Protein AF-A0A0F9SUQ2-F1 (afdb_monomer)

Solvent-accessible surface area (backbone atoms only — not comparable to full-atom values): 8149 Å² total; per-residue (Å²): 81,83,56,65,72,55,75,54,87,49,62,64,63,51,50,55,37,45,75,71,68,36,46,32,37,25,43,25,72,58,35,54,47,60,44,43,43,95,75,18,37,44,34,81,48,62,76,32,91,46,72,38,34,44,79,47,71,48,74,84,50,84,86,40,96,54,41,31,34,34,34,42,48,93,68,48,78,62,30,45,84,41,87,51,70,62,46,95,77,72,42,78,80,65,73,21,32,46,35,36,49,44,73,57,38,42,57,37,37,45,59,48,65,39,35,42,43,40,45,68,77,68,78,77,77,82,72,85,69,76,87,86,64,84,50,72,87,76,70,116

Sequence (140 aa):
MILASGLHRSVDEVKDLLYSGYALHSGQRFGVKNKSDRDGIAVQGSNWNHDMATVGYDDTREVYPDCVFLVANSWGPWNVQPSVWPVDRYGEWPVGSFWVREELYAKYFVGSHSIFAYCDVKGVPQKKLPDYGDLTNVLG

Mean predicted aligned error: 8.21 Å

Radius of gyration: 17.79 Å; Cα contacts (8 Å, |Δi|>4): 260; chains: 1; bounding box: 54×31×46 Å

Organism: NCBI:txid412755

pLDDT: mean 86.16, std 15.14, range [31.95, 97.44]

Secondary structure (DSSP, 8-state):
---------SHHHHHHHHHTT-EEEEEEE--EEEEE-TTSPEEE-S--EEEEEEEEEE-S-SSSSS-EEEEE-SSSTTSPPPS---HHHH-S--TT-EEEEHHHHIIIIITTT-EEEE----PPP---------THHHH-

Structure (mmCIF, N/CA/C/O backbone):
data_AF-A0A0F9SUQ2-F1
#
_entry.id   AF-A0A0F9SUQ2-F1
#
loop_
_atom_site.group_PDB
_atom_site.id
_atom_site.type_symbol
_atom_site.label_atom_id
_atom_site.label_alt_id
_atom_site.label_comp_id
_atom_site.label_asym_id
_atom_site.label_entity_id
_atom_site.label_seq_id
_atom_site.pdbx_PDB_ins_code
_atom_site.Cartn_x
_atom_site.Cartn_y
_atom_site.Cartn_z
_atom_site.occupancy
_atom_site.B_iso_or_equiv
_atom_site.auth_seq_id
_atom_site.auth_comp_id
_atom_site.auth_asym_id
_atom_site.auth_atom_id
_atom_site.pdbx_PDB_model_num
ATOM 1 N N . MET A 1 1 ? 1.395 -9.073 -21.444 1.00 31.95 1 MET A N 1
ATOM 2 C CA . MET A 1 1 ? 0.738 -7.907 -22.072 1.00 31.95 1 MET A CA 1
ATOM 3 C C . MET A 1 1 ? 0.500 -6.905 -20.960 1.00 31.95 1 MET A C 1
ATOM 5 O O . MET A 1 1 ? -0.126 -7.303 -19.997 1.00 31.95 1 MET A O 1
ATOM 9 N N . ILE A 1 2 ? 1.010 -5.666 -21.022 1.00 35.25 2 ILE A N 1
ATOM 10 C CA . ILE A 1 2 ? 0.603 -4.647 -20.037 1.00 35.25 2 ILE A CA 1
ATOM 11 C C . ILE A 1 2 ? -0.848 -4.293 -20.369 1.00 35.25 2 ILE A C 1
ATOM 13 O O . ILE A 1 2 ? -1.109 -3.445 -21.220 1.00 35.25 2 ILE A O 1
ATOM 17 N N . LEU A 1 3 ? -1.795 -4.994 -19.753 1.00 39.22 3 LEU A N 1
ATOM 18 C CA . LEU A 1 3 ? -3.161 -4.510 -19.642 1.00 39.22 3 LEU A CA 1
ATOM 19 C C . LEU A 1 3 ? -3.138 -3.403 -18.590 1.00 39.22 3 LEU A C 1
ATOM 21 O O . LEU A 1 3 ? -3.464 -3.634 -17.434 1.00 39.22 3 LEU A O 1
ATOM 25 N N . ALA A 1 4 ? -2.684 -2.213 -18.982 1.00 43.03 4 ALA A N 1
ATOM 26 C CA . ALA A 1 4 ? -2.901 -1.014 -18.189 1.00 43.03 4 ALA A CA 1
ATOM 27 C C . ALA A 1 4 ? -4.402 -0.723 -18.262 1.00 43.03 4 ALA A C 1
ATOM 29 O O . ALA A 1 4 ? -4.876 -0.074 -19.197 1.00 43.03 4 ALA A O 1
ATOM 30 N N . SER A 1 5 ? -5.176 -1.270 -17.330 1.00 43.56 5 SER A N 1
ATOM 31 C CA . SER A 1 5 ? -6.609 -1.010 -17.242 1.00 43.56 5 SER A CA 1
ATOM 32 C C . SER A 1 5 ? -6.848 0.356 -16.597 1.00 43.56 5 SER A C 1
ATOM 34 O O . SER A 1 5 ? -7.373 0.435 -15.499 1.00 43.56 5 SER A O 1
ATOM 36 N N . GLY A 1 6 ? -6.467 1.424 -17.298 1.00 49.72 6 GLY A N 1
ATOM 37 C CA . GLY A 1 6 ? -6.939 2.784 -17.052 1.00 49.72 6 GLY A CA 1
ATOM 38 C C . GLY A 1 6 ? -6.607 3.418 -15.697 1.00 49.72 6 GLY A C 1
ATOM 39 O O . GLY A 1 6 ? -6.021 2.838 -14.795 1.00 49.72 6 GLY A O 1
ATOM 40 N N . LEU A 1 7 ? -6.993 4.686 -15.603 1.00 52.38 7 LEU A N 1
ATOM 41 C CA . LEU A 1 7 ? -7.023 5.472 -14.379 1.00 52.38 7 LEU A CA 1
ATOM 42 C C . LEU A 1 7 ? -8.096 4.902 -13.435 1.00 52.38 7 LEU A C 1
ATOM 44 O O . LEU A 1 7 ? -9.284 5.061 -13.725 1.00 52.38 7 LEU A O 1
ATOM 48 N N . HIS A 1 8 ? -7.696 4.285 -12.324 1.00 60.47 8 HIS A N 1
ATOM 49 C CA . HIS A 1 8 ? -8.629 3.830 -11.285 1.00 60.47 8 HIS A CA 1
ATOM 50 C C . HIS A 1 8 ? -9.191 5.027 -10.514 1.00 60.47 8 HIS A C 1
ATOM 52 O O . HIS A 1 8 ? -8.460 5.972 -10.201 1.00 60.47 8 HIS A O 1
ATOM 58 N N . ARG A 1 9 ? -10.501 5.025 -10.256 1.00 69.88 9 ARG A N 1
ATOM 59 C CA . ARG A 1 9 ? -11.222 6.191 -9.719 1.00 69.88 9 ARG A CA 1
ATOM 60 C C . ARG A 1 9 ? -11.710 5.997 -8.293 1.00 69.88 9 ARG A C 1
ATOM 62 O O . ARG A 1 9 ? -12.042 6.993 -7.650 1.00 69.88 9 ARG A O 1
ATOM 69 N N . SER A 1 10 ? -11.753 4.763 -7.797 1.00 87.06 10 SER A N 1
ATOM 70 C CA . SER A 1 10 ? -12.182 4.468 -6.432 1.00 87.06 10 SER A CA 1
ATOM 71 C C . SER A 1 10 ? -11.276 3.455 -5.740 1.00 87.06 10 SER A C 1
ATOM 73 O O . SER A 1 10 ? -10.509 2.723 -6.363 1.00 87.06 10 SER A O 1
ATOM 75 N N . VAL A 1 11 ? -11.375 3.431 -4.414 1.00 92.88 11 VAL A N 1
ATOM 76 C CA . VAL A 1 11 ? -10.717 2.424 -3.580 1.00 92.88 11 VAL A CA 1
ATOM 77 C C . VAL A 1 11 ? -11.283 1.028 -3.851 1.00 92.88 11 VAL A C 1
ATOM 79 O O . VAL A 1 11 ? -10.521 0.067 -3.871 1.00 92.88 11 VAL A O 1
ATOM 82 N N . ASP A 1 12 ? -12.589 0.912 -4.094 1.00 93.12 12 ASP A N 1
ATOM 83 C CA . ASP A 1 12 ? -13.240 -0.382 -4.331 1.00 93.12 12 ASP A CA 1
ATOM 84 C C . ASP A 1 12 ? -12.704 -1.058 -5.601 1.00 93.12 12 ASP A C 1
ATOM 86 O O . ASP A 1 12 ? -12.367 -2.236 -5.568 1.00 93.12 12 ASP A O 1
ATOM 90 N N . GLU A 1 13 ? -12.487 -0.295 -6.680 1.00 91.31 13 GLU A N 1
ATOM 91 C CA . GLU A 1 13 ? -11.844 -0.815 -7.897 1.00 91.31 13 GLU A CA 1
ATOM 92 C C . GLU A 1 13 ? -10.430 -1.345 -7.611 1.00 91.31 13 GLU A C 1
ATOM 94 O O . GLU A 1 13 ? -10.024 -2.375 -8.148 1.00 91.31 13 GLU A O 1
ATOM 99 N N . VAL A 1 14 ? -9.669 -0.661 -6.749 1.00 93.00 14 VAL A N 1
ATOM 100 C CA . VAL A 1 14 ? -8.328 -1.111 -6.345 1.00 93.00 14 VAL A CA 1
ATOM 101 C C . VAL A 1 14 ? -8.396 -2.414 -5.546 1.00 93.00 14 VAL A C 1
ATOM 103 O O . VAL A 1 14 ? -7.576 -3.303 -5.781 1.00 93.00 14 VAL A O 1
ATOM 106 N N . LYS A 1 15 ? -9.365 -2.559 -4.634 1.00 93.81 15 LYS A N 1
ATOM 107 C CA . LYS A 1 15 ? -9.574 -3.805 -3.878 1.00 93.81 15 LYS A CA 1
ATOM 108 C C . LYS A 1 15 ? -9.932 -4.962 -4.802 1.00 93.81 15 LYS A C 1
ATOM 110 O O . LYS A 1 15 ? -9.303 -6.012 -4.704 1.00 93.81 15 LYS A O 1
ATOM 115 N N . ASP A 1 16 ? -10.854 -4.754 -5.742 1.00 91.88 16 ASP A N 1
ATOM 116 C CA . ASP A 1 16 ? -11.252 -5.770 -6.723 1.00 91.88 16 ASP A CA 1
ATOM 117 C C . ASP A 1 16 ? -10.056 -6.252 -7.559 1.00 91.88 16 ASP A C 1
ATOM 119 O O . ASP A 1 16 ? -9.901 -7.450 -7.819 1.00 91.88 16 ASP A O 1
ATOM 123 N N . LEU A 1 17 ? -9.169 -5.332 -7.949 1.00 89.81 17 LEU A N 1
ATOM 124 C CA . LEU A 1 17 ? -7.947 -5.646 -8.691 1.00 89.81 17 LEU A CA 1
ATOM 125 C C . LEU A 1 17 ? -6.942 -6.432 -7.847 1.00 89.81 17 LEU A C 1
ATOM 127 O O . LEU A 1 17 ? -6.440 -7.458 -8.311 1.00 89.81 17 LEU A O 1
ATOM 131 N N . LEU A 1 18 ? -6.676 -5.994 -6.612 1.00 90.69 18 LEU A N 1
ATOM 132 C CA . LEU A 1 18 ? -5.802 -6.714 -5.677 1.00 90.69 18 LEU A CA 1
ATOM 133 C C . LEU A 1 18 ? -6.335 -8.123 -5.398 1.00 90.69 18 LEU A C 1
ATOM 135 O O . LEU A 1 18 ? -5.580 -9.090 -5.476 1.00 90.69 18 LEU A O 1
ATOM 139 N N . TYR A 1 19 ? -7.639 -8.251 -5.145 1.00 90.19 19 TYR A N 1
ATOM 140 C CA . TYR A 1 19 ? -8.306 -9.535 -4.927 1.00 90.19 19 TYR A CA 1
ATOM 141 C C . TYR A 1 19 ? -8.204 -10.452 -6.154 1.00 90.19 19 TYR A C 1
ATOM 143 O O . TYR A 1 19 ? -7.995 -11.657 -6.030 1.00 90.19 19 TYR A O 1
ATOM 151 N N . SER A 1 20 ? -8.272 -9.871 -7.353 1.00 89.44 20 SER A N 1
ATOM 152 C CA . SER A 1 20 ? -8.103 -10.583 -8.624 1.00 89.44 20 SER A CA 1
ATOM 153 C C . SER A 1 20 ? -6.638 -10.915 -8.961 1.00 89.44 20 SER A C 1
ATOM 155 O O . SER A 1 20 ? -6.369 -11.470 -10.027 1.00 89.44 20 SER A O 1
ATOM 157 N N . GLY A 1 21 ? -5.682 -10.579 -8.086 1.00 85.75 21 GLY A N 1
ATOM 158 C CA . GLY A 1 21 ? -4.259 -10.890 -8.248 1.00 85.75 21 GLY A CA 1
ATOM 159 C C . GLY A 1 21 ? -3.482 -9.919 -9.139 1.00 85.75 21 GLY A C 1
ATOM 160 O O . GLY A 1 21 ? -2.386 -10.252 -9.594 1.00 85.75 21 GLY A O 1
ATOM 161 N N . TYR A 1 22 ? -4.022 -8.729 -9.412 1.00 87.31 22 TYR A N 1
ATOM 162 C CA . TYR A 1 22 ? -3.276 -7.677 -10.098 1.00 87.31 22 TYR A CA 1
ATOM 163 C C . TYR A 1 22 ? -2.282 -7.036 -9.134 1.00 87.31 22 TYR A C 1
ATOM 165 O O . TYR A 1 22 ? -2.584 -6.795 -7.966 1.00 87.31 22 TYR A O 1
ATOM 173 N N . ALA A 1 23 ? -1.105 -6.699 -9.650 1.00 83.56 23 ALA A N 1
ATOM 174 C CA . ALA A 1 23 ? -0.176 -5.841 -8.937 1.00 83.56 23 ALA A CA 1
ATOM 175 C C . ALA A 1 23 ? -0.454 -4.386 -9.318 1.00 83.56 23 ALA A C 1
ATOM 177 O O . ALA A 1 23 ? -0.728 -4.089 -10.484 1.00 83.56 23 ALA A O 1
ATOM 178 N N . LEU A 1 24 ? -0.382 -3.481 -8.341 1.00 91.88 24 LEU A N 1
ATOM 179 C CA . LEU A 1 24 ? -0.574 -2.056 -8.573 1.00 91.88 24 LEU A CA 1
ATOM 180 C C . LEU A 1 24 ? 0.664 -1.278 -8.160 1.00 91.88 24 LEU A C 1
ATOM 182 O O . LEU A 1 24 ? 1.341 -1.612 -7.187 1.00 91.88 24 LEU A O 1
ATOM 186 N N . HIS A 1 25 ? 0.932 -0.199 -8.879 1.00 92.81 25 HIS A N 1
ATOM 187 C CA . HIS A 1 25 ? 1.869 0.821 -8.439 1.00 92.81 25 HIS A CA 1
ATOM 188 C C . HIS A 1 25 ? 1.254 2.198 -8.632 1.00 92.81 25 HIS A C 1
ATOM 190 O O . HIS A 1 25 ? 0.368 2.381 -9.472 1.00 92.81 25 HIS A O 1
ATOM 196 N N . SER A 1 26 ? 1.710 3.161 -7.844 1.00 93.44 26 SER A N 1
ATOM 197 C CA . SER A 1 26 ? 1.291 4.539 -8.015 1.00 93.44 26 SER A CA 1
ATOM 198 C C . SER A 1 26 ? 2.411 5.522 -7.751 1.00 93.44 26 SER A C 1
ATOM 200 O O . SER A 1 26 ? 3.210 5.336 -6.835 1.00 93.44 26 SER A O 1
ATOM 202 N N . GLY A 1 27 ? 2.411 6.598 -8.536 1.00 93.81 27 GLY A N 1
ATOM 203 C CA . GLY A 1 27 ? 3.174 7.810 -8.275 1.00 93.81 27 GLY A CA 1
ATOM 204 C C . GLY A 1 27 ? 2.357 8.752 -7.396 1.00 93.81 27 GLY A C 1
ATOM 205 O O . GLY A 1 27 ? 1.260 9.162 -7.776 1.00 93.81 27 GLY A O 1
ATOM 206 N N . GLN A 1 28 ? 2.876 9.121 -6.225 1.00 93.12 28 GLN A N 1
ATOM 207 C CA . GLN A 1 28 ? 2.163 9.984 -5.276 1.00 93.12 28 GLN A CA 1
ATOM 208 C C . GLN A 1 28 ? 3.071 10.997 -4.591 1.00 93.12 28 GLN A C 1
ATOM 210 O O . GLN A 1 28 ? 4.295 10.883 -4.607 1.00 93.12 28 GLN A O 1
ATOM 215 N N . ARG A 1 29 ? 2.422 11.975 -3.945 1.00 94.06 29 ARG A N 1
ATOM 216 C CA . ARG A 1 29 ? 3.009 12.937 -3.004 1.00 94.06 29 ARG A CA 1
ATOM 217 C C . ARG A 1 29 ? 2.718 12.548 -1.560 1.00 94.06 29 ARG A C 1
ATOM 219 O O . ARG A 1 29 ? 2.072 13.299 -0.834 1.00 94.06 29 ARG A O 1
ATOM 226 N N . PHE A 1 30 ? 3.156 11.362 -1.161 1.00 95.75 30 PHE A N 1
ATOM 227 C CA . PHE A 1 30 ? 2.887 10.814 0.165 1.00 95.75 30 PHE A CA 1
ATOM 228 C C . PHE A 1 30 ? 4.141 10.182 0.739 1.00 95.75 30 PHE A C 1
ATOM 230 O O . PHE A 1 30 ? 4.845 9.452 0.046 1.00 95.75 30 PHE A O 1
ATOM 237 N N . GLY A 1 31 ? 4.399 10.462 2.009 1.00 95.31 31 GLY A N 1
ATOM 238 C CA . GLY A 1 31 ? 5.459 9.807 2.745 1.00 95.31 31 GLY A CA 1
ATOM 239 C C . GLY A 1 31 ? 5.089 9.586 4.196 1.00 95.31 31 GLY A C 1
ATOM 240 O O . GLY A 1 31 ? 4.174 10.203 4.751 1.00 95.31 31 GLY A O 1
ATOM 241 N N . VAL A 1 32 ? 5.808 8.650 4.797 1.00 95.88 32 VAL A N 1
ATOM 242 C CA . VAL A 1 32 ? 5.592 8.165 6.159 1.00 95.88 32 VAL A CA 1
ATOM 243 C C . VAL A 1 32 ? 6.887 8.267 6.954 1.00 95.88 32 VAL A C 1
ATOM 245 O O . VAL A 1 32 ? 7.967 8.491 6.412 1.00 95.88 32 VAL A O 1
ATOM 248 N N . LYS A 1 33 ? 6.805 8.137 8.272 1.00 95.06 33 LYS A N 1
ATOM 249 C CA . LYS A 1 33 ? 7.991 7.899 9.097 1.00 95.06 33 LYS A CA 1
ATOM 250 C C . LYS A 1 33 ? 8.429 6.446 8.914 1.00 95.06 33 LYS A C 1
ATOM 252 O O . LYS A 1 33 ? 7.612 5.594 8.588 1.00 95.06 33 LYS A O 1
ATOM 257 N N . ASN A 1 34 ? 9.691 6.146 9.201 1.00 93.19 34 ASN A N 1
ATOM 258 C CA . ASN A 1 34 ? 10.230 4.780 9.194 1.00 93.19 34 ASN A CA 1
ATOM 259 C C . ASN A 1 34 ? 9.769 3.928 10.401 1.00 93.19 34 ASN A C 1
ATOM 261 O O . ASN A 1 34 ? 10.508 3.078 10.893 1.00 93.19 34 ASN A O 1
ATOM 265 N N . LYS A 1 35 ? 8.585 4.227 10.941 1.00 93.31 35 LYS A N 1
ATOM 266 C CA . LYS A 1 35 ? 7.981 3.570 12.098 1.00 93.31 35 LYS A CA 1
ATOM 267 C C . LYS A 1 35 ? 6.461 3.675 12.032 1.00 93.31 35 LYS A C 1
ATOM 269 O O . LYS A 1 35 ? 5.924 4.686 11.566 1.00 93.31 35 LYS A O 1
ATOM 274 N N . SER A 1 36 ? 5.793 2.669 12.580 1.00 94.62 36 SER A N 1
ATOM 275 C CA . SER A 1 36 ? 4.340 2.650 12.730 1.00 94.62 36 SER A CA 1
ATOM 276 C C . SER A 1 36 ? 3.860 3.269 14.047 1.00 94.62 36 SER A C 1
ATOM 278 O O . SER A 1 36 ? 4.644 3.527 14.965 1.00 94.62 36 SER A O 1
ATOM 280 N N . ASP A 1 37 ? 2.561 3.542 14.114 1.00 94.56 37 ASP A N 1
ATOM 281 C CA . ASP A 1 37 ? 1.830 3.876 15.328 1.00 94.56 37 ASP A CA 1
ATOM 282 C C . ASP A 1 37 ? 1.618 2.630 16.208 1.00 94.56 37 ASP A C 1
ATOM 284 O O . ASP A 1 37 ? 2.097 1.532 15.914 1.00 94.56 37 ASP A O 1
ATOM 288 N N . ARG A 1 38 ? 0.905 2.812 17.324 1.00 94.19 38 ARG A N 1
ATOM 289 C CA . ARG A 1 38 ? 0.609 1.738 18.283 1.00 94.19 38 ARG A CA 1
ATOM 290 C C . ARG A 1 38 ? -0.224 0.595 17.688 1.00 94.19 38 ARG A C 1
ATOM 292 O O . ARG A 1 38 ? -0.144 -0.517 18.197 1.00 94.19 38 ARG A O 1
ATOM 299 N N . ASP A 1 39 ? -0.995 0.875 16.638 1.00 94.00 39 ASP A N 1
ATOM 300 C CA . ASP A 1 39 ? -1.844 -0.097 15.954 1.00 94.00 39 ASP A CA 1
ATOM 301 C C . ASP A 1 39 ? -1.067 -0.784 14.815 1.00 94.00 39 ASP A C 1
ATOM 303 O O . ASP A 1 39 ? -1.635 -1.571 14.071 1.00 94.00 39 ASP A O 1
ATOM 307 N N . GLY A 1 40 ? 0.232 -0.495 14.653 1.00 95.12 40 GLY A N 1
ATOM 308 C CA . GLY A 1 40 ? 1.068 -1.040 13.583 1.00 95.12 40 GLY A CA 1
ATOM 309 C C . GLY A 1 40 ? 0.892 -0.347 12.229 1.00 95.12 40 GLY A C 1
ATOM 310 O O . GLY A 1 40 ? 1.479 -0.795 11.242 1.00 95.12 40 GLY A O 1
ATOM 311 N N . ILE A 1 41 ? 0.178 0.779 12.167 1.00 96.69 41 ILE A N 1
ATOM 312 C CA . ILE A 1 41 ? -0.114 1.506 10.926 1.00 96.69 41 ILE A CA 1
ATOM 313 C C . ILE A 1 41 ? 0.871 2.664 10.723 1.00 96.69 41 ILE A C 1
ATOM 315 O O . ILE A 1 41 ? 1.319 3.288 11.681 1.00 96.69 41 ILE A O 1
ATOM 319 N N . ALA A 1 42 ? 1.268 2.953 9.482 1.00 95.81 42 ALA A N 1
ATOM 320 C CA . ALA A 1 42 ? 2.305 3.945 9.216 1.00 95.81 42 ALA A CA 1
ATOM 321 C C . ALA A 1 42 ? 1.907 5.350 9.691 1.00 95.81 42 ALA A C 1
ATOM 323 O O . ALA A 1 42 ? 0.807 5.838 9.426 1.00 95.81 42 ALA A O 1
ATOM 324 N N . VAL A 1 43 ? 2.846 6.046 10.335 1.00 95.19 43 VAL A N 1
ATOM 325 C CA . VAL A 1 43 ? 2.647 7.443 10.736 1.00 95.19 43 VAL A CA 1
ATOM 326 C C . VAL A 1 43 ? 2.987 8.349 9.561 1.00 95.19 43 VAL A C 1
ATOM 328 O O . VAL A 1 43 ? 4.128 8.341 9.097 1.00 95.19 43 VAL A O 1
ATOM 331 N N . GLN A 1 44 ? 2.037 9.175 9.114 1.00 94.38 44 GLN A N 1
ATOM 332 C CA . GLN A 1 44 ? 2.284 10.149 8.047 1.00 94.38 44 GLN A CA 1
ATOM 333 C C . GLN A 1 44 ? 3.483 11.058 8.387 1.00 94.38 44 GLN A C 1
ATOM 335 O O . GLN A 1 44 ? 3.668 11.502 9.528 1.00 94.38 44 GLN A O 1
ATOM 340 N N . GLY A 1 45 ? 4.332 11.288 7.388 1.00 92.06 45 GLY A N 1
ATOM 341 C CA . GLY A 1 45 ? 5.596 12.006 7.498 1.00 92.06 45 GLY A CA 1
ATOM 342 C C . GLY A 1 45 ? 5.717 13.129 6.470 1.00 92.06 45 GLY A C 1
ATOM 343 O O . GLY A 1 45 ? 4.740 13.795 6.133 1.00 92.06 45 GLY A O 1
ATOM 344 N N . SER A 1 46 ? 6.944 13.365 6.004 1.00 87.19 46 SER A N 1
ATOM 345 C CA . SER A 1 46 ? 7.217 14.319 4.928 1.00 87.19 46 SER A CA 1
ATOM 346 C C . SER A 1 46 ? 6.667 13.823 3.589 1.00 87.19 46 SER A C 1
ATOM 348 O O . SER A 1 46 ? 6.459 12.631 3.395 1.00 87.19 46 SER A O 1
ATOM 350 N N . ASN A 1 47 ? 6.444 14.737 2.645 1.00 91.69 47 ASN A N 1
ATOM 351 C CA . ASN A 1 47 ? 5.991 14.367 1.306 1.00 91.69 47 ASN A CA 1
ATOM 352 C C . ASN A 1 47 ? 7.155 13.816 0.475 1.00 91.69 47 ASN A C 1
ATOM 354 O O . ASN A 1 47 ? 8.209 14.448 0.389 1.00 91.69 47 ASN A O 1
ATOM 358 N N . TRP A 1 48 ? 6.933 12.690 -0.198 1.00 94.44 48 TRP A N 1
ATOM 359 C CA . TRP A 1 48 ? 7.844 12.140 -1.202 1.00 94.44 48 TRP A CA 1
ATOM 360 C C . TRP A 1 48 ? 7.181 12.221 -2.567 1.00 94.44 48 TRP A C 1
ATOM 362 O O . TRP A 1 48 ? 6.012 11.879 -2.663 1.00 94.44 48 TRP A O 1
ATOM 372 N N . ASN A 1 49 ? 7.900 12.642 -3.610 1.00 94.50 49 ASN A N 1
ATOM 373 C CA . ASN A 1 49 ? 7.477 12.386 -4.990 1.00 94.50 49 ASN A CA 1
ATOM 374 C C . ASN A 1 49 ? 8.044 11.019 -5.373 1.00 94.50 49 ASN A C 1
ATOM 376 O O . ASN A 1 49 ? 9.186 10.934 -5.823 1.00 94.50 49 ASN A O 1
ATOM 380 N N . HIS A 1 50 ? 7.296 9.959 -5.090 1.00 95.38 50 HIS A N 1
ATOM 381 C CA . HIS A 1 50 ? 7.801 8.596 -5.199 1.00 95.38 50 HIS A CA 1
ATOM 382 C C . HIS A 1 50 ? 6.750 7.678 -5.814 1.00 95.38 50 HIS A C 1
ATOM 384 O O . HIS A 1 50 ? 5.556 7.916 -5.630 1.00 95.38 50 HIS A O 1
ATOM 390 N N . ASP A 1 51 ? 7.209 6.660 -6.541 1.00 95.69 51 ASP A N 1
ATOM 391 C CA . ASP A 1 51 ? 6.369 5.590 -7.068 1.00 95.69 51 ASP A CA 1
ATOM 392 C C . ASP A 1 51 ? 6.522 4.358 -6.172 1.00 95.69 51 ASP A C 1
ATOM 394 O O . ASP A 1 51 ? 7.648 3.962 -5.870 1.00 95.69 51 ASP A O 1
ATOM 398 N N . MET A 1 52 ? 5.411 3.819 -5.674 1.00 95.81 52 MET A N 1
ATOM 399 C CA . MET A 1 52 ? 5.406 2.714 -4.712 1.00 95.81 52 MET A CA 1
ATOM 400 C C . MET A 1 52 ? 4.396 1.650 -5.125 1.00 95.81 52 MET A C 1
ATOM 402 O O . MET A 1 52 ? 3.352 1.959 -5.702 1.00 95.81 52 MET A O 1
ATOM 406 N N . ALA A 1 53 ? 4.685 0.395 -4.784 1.00 94.75 53 ALA A N 1
ATOM 407 C CA . ALA A 1 53 ? 3.807 -0.724 -5.093 1.00 94.75 53 ALA A CA 1
ATOM 408 C C . ALA A 1 53 ? 2.750 -0.908 -3.998 1.00 94.75 53 ALA A C 1
ATOM 410 O O . ALA A 1 53 ? 3.079 -0.931 -2.813 1.00 94.75 53 ALA A O 1
ATOM 411 N N . THR A 1 54 ? 1.490 -1.094 -4.389 1.00 95.44 54 THR A N 1
ATOM 412 C CA . THR A 1 54 ? 0.446 -1.608 -3.492 1.00 95.44 54 THR A CA 1
ATOM 413 C C . THR A 1 54 ? 0.347 -3.109 -3.701 1.00 95.44 54 THR A C 1
ATOM 415 O O . THR A 1 54 ? 0.110 -3.565 -4.819 1.00 95.44 54 THR A O 1
ATOM 418 N N . VAL A 1 55 ? 0.565 -3.872 -2.633 1.00 92.75 55 VAL A N 1
ATOM 419 C CA . VAL A 1 55 ? 0.752 -5.332 -2.703 1.00 92.75 55 VAL A CA 1
ATOM 420 C C . VAL A 1 55 ? -0.284 -6.119 -1.903 1.00 92.75 55 VAL A C 1
ATOM 422 O O . VAL A 1 55 ? -0.258 -7.344 -1.908 1.00 92.75 55 VAL A O 1
ATOM 425 N N . GLY A 1 56 ? -1.200 -5.438 -1.218 1.00 93.69 56 GLY A N 1
ATOM 426 C CA . GLY A 1 56 ? -2.282 -6.079 -0.482 1.00 93.69 56 GLY A CA 1
ATOM 427 C C . GLY A 1 56 ? -3.157 -5.073 0.248 1.00 93.69 56 GLY A C 1
ATOM 428 O O . GLY A 1 56 ? -2.869 -3.874 0.264 1.00 93.69 56 GLY A O 1
ATOM 429 N N . TYR A 1 57 ? -4.221 -5.571 0.862 1.00 96.19 57 TYR A N 1
ATOM 430 C CA . TYR A 1 57 ? -5.090 -4.812 1.751 1.00 96.19 57 TYR A CA 1
ATOM 431 C C . TYR A 1 57 ? -5.687 -5.740 2.816 1.00 96.19 57 TYR A C 1
ATOM 433 O O . TYR A 1 57 ? -5.708 -6.957 2.634 1.00 96.19 57 TYR A O 1
ATOM 441 N N . ASP A 1 58 ? -6.159 -5.163 3.917 1.00 96.69 58 ASP A N 1
ATOM 442 C CA . ASP A 1 58 ? -7.029 -5.825 4.887 1.00 96.69 58 ASP A CA 1
ATOM 443 C C . ASP A 1 58 ? -8.212 -4.906 5.197 1.00 96.69 58 ASP A C 1
ATOM 445 O O . ASP A 1 58 ? -8.029 -3.799 5.708 1.00 96.69 58 ASP A O 1
ATOM 449 N N . ASP A 1 59 ? -9.418 -5.363 4.871 1.00 96.69 59 ASP A N 1
ATOM 450 C CA . ASP A 1 59 ? -10.684 -4.702 5.168 1.00 96.69 59 ASP A CA 1
ATOM 451 C C . ASP A 1 59 ? -11.591 -5.504 6.119 1.00 96.69 59 ASP A C 1
ATOM 453 O O . ASP A 1 59 ? -12.719 -5.075 6.377 1.00 96.69 59 ASP A O 1
ATOM 457 N N . THR A 1 60 ? -11.116 -6.619 6.693 1.00 95.75 60 THR A N 1
ATOM 458 C CA . THR A 1 60 ? -11.931 -7.488 7.565 1.00 95.75 60 THR A CA 1
ATOM 459 C C . THR A 1 60 ? -12.224 -6.854 8.919 1.00 95.75 60 THR A C 1
ATOM 461 O O . THR A 1 60 ? -13.199 -7.205 9.583 1.00 95.75 60 THR A O 1
ATOM 464 N N . ARG A 1 61 ? -11.377 -5.901 9.325 1.00 94.31 61 ARG A N 1
ATOM 465 C CA . ARG A 1 61 ? -11.414 -5.202 10.617 1.00 94.31 61 ARG A CA 1
ATOM 466 C C . ARG A 1 61 ? -11.210 -6.099 11.840 1.00 94.31 61 ARG A C 1
ATOM 468 O O . ARG A 1 61 ? -11.605 -5.745 12.949 1.00 94.31 61 ARG A O 1
ATOM 475 N N . GLU A 1 62 ? -10.594 -7.263 11.654 1.00 95.00 62 GLU A N 1
ATOM 476 C CA . GLU A 1 62 ? -10.297 -8.185 12.758 1.00 95.00 62 GLU A CA 1
ATOM 477 C C . GLU A 1 62 ? -8.988 -7.834 13.480 1.00 95.00 62 GLU A C 1
ATOM 479 O O . GLU A 1 62 ? -8.839 -8.113 14.668 1.00 95.00 62 GLU A O 1
ATOM 484 N N . VAL A 1 63 ? -8.045 -7.212 12.767 1.00 95.00 63 VAL A N 1
ATOM 485 C CA . VAL A 1 63 ? -6.707 -6.859 13.274 1.00 95.00 63 VAL A CA 1
ATOM 486 C C . VAL A 1 63 ? -6.569 -5.350 13.417 1.00 95.00 63 VAL A C 1
ATOM 488 O O . VAL A 1 63 ? -6.110 -4.855 14.446 1.00 95.00 63 VAL A O 1
ATOM 491 N N . TYR A 1 64 ? -6.992 -4.618 12.389 1.00 95.06 64 TYR A N 1
ATOM 492 C CA . TYR A 1 64 ? -6.948 -3.164 12.342 1.00 95.06 64 TYR A CA 1
ATOM 493 C C . TYR A 1 64 ? -8.369 -2.597 12.435 1.00 95.06 64 TYR A C 1
ATOM 495 O O . TYR A 1 64 ? -9.292 -3.179 11.876 1.00 95.06 64 TYR A O 1
ATOM 503 N N . PRO A 1 65 ? -8.586 -1.460 13.116 1.00 91.69 65 PRO A N 1
ATOM 504 C CA . PRO A 1 65 ? -9.923 -0.873 13.245 1.00 91.69 65 PRO A CA 1
ATOM 505 C C . PRO A 1 65 ? -10.476 -0.323 11.918 1.00 91.69 65 PRO A C 1
ATOM 507 O O . PRO A 1 65 ? -11.691 -0.216 11.753 1.00 91.69 65 PRO A O 1
ATOM 510 N N . ASP A 1 66 ? -9.586 0.006 10.980 1.00 91.12 66 ASP A N 1
ATOM 511 C CA . ASP A 1 66 ? -9.897 0.554 9.662 1.00 91.12 66 ASP A CA 1
ATOM 512 C C . ASP A 1 66 ? -9.432 -0.403 8.562 1.00 91.12 66 ASP A C 1
ATOM 514 O O . ASP A 1 66 ? -8.541 -1.224 8.783 1.00 91.12 66 ASP A O 1
ATOM 518 N N . CYS A 1 67 ? -9.967 -0.227 7.351 1.00 96.56 67 CYS A N 1
ATOM 519 C CA . CYS A 1 67 ? -9.354 -0.823 6.169 1.00 96.56 67 CYS A CA 1
ATOM 520 C C . CYS A 1 67 ? -7.947 -0.237 5.963 1.00 96.56 67 CYS A C 1
ATOM 522 O O . CYS A 1 67 ? -7.748 0.985 6.023 1.00 96.56 67 CYS A O 1
ATOM 524 N N . VAL A 1 68 ? -6.977 -1.104 5.684 1.00 97.44 68 VAL A N 1
ATOM 525 C CA . VAL A 1 68 ? -5.576 -0.733 5.463 1.00 97.44 68 VAL A CA 1
ATOM 526 C C . VAL A 1 68 ? -5.035 -1.324 4.166 1.00 97.44 68 VAL A C 1
ATOM 528 O O . VAL A 1 68 ? -5.406 -2.420 3.767 1.00 97.44 68 VAL A O 1
ATOM 531 N N . PHE A 1 69 ? -4.129 -0.597 3.516 1.00 97.44 69 PHE A N 1
ATOM 532 C CA . PHE A 1 69 ? -3.440 -0.999 2.289 1.00 97.44 69 PHE A CA 1
ATOM 533 C C . PHE A 1 69 ? -1.955 -1.207 2.559 1.00 97.44 69 PHE A C 1
ATOM 535 O O . PHE A 1 69 ? -1.317 -0.364 3.194 1.00 97.44 69 PHE A O 1
ATOM 542 N N . LEU A 1 70 ? -1.405 -2.320 2.079 1.00 96.81 70 LEU A N 1
ATOM 543 C CA . LEU A 1 70 ? 0.005 -2.651 2.223 1.00 96.81 70 LEU A CA 1
ATOM 544 C C . LEU A 1 70 ? 0.788 -2.052 1.063 1.00 96.81 70 LEU A C 1
ATOM 546 O O . LEU A 1 70 ? 0.602 -2.432 -0.096 1.00 96.81 70 LEU A O 1
ATOM 550 N N . VAL A 1 71 ? 1.693 -1.138 1.390 1.00 96.62 71 VAL A N 1
ATOM 551 C CA . VAL A 1 71 ? 2.572 -0.488 0.422 1.00 96.62 71 VAL A CA 1
ATOM 552 C C . VAL A 1 71 ? 3.982 -1.035 0.584 1.00 96.62 71 VAL A C 1
ATOM 554 O O . VAL A 1 71 ? 4.561 -0.963 1.668 1.00 96.62 71 VAL A O 1
ATOM 557 N N . ALA A 1 72 ? 4.548 -1.569 -0.495 1.00 94.88 72 ALA A N 1
ATOM 558 C CA . ALA A 1 72 ? 5.940 -1.986 -0.568 1.00 94.88 72 ALA A CA 1
ATOM 559 C C . ALA A 1 72 ? 6.789 -0.848 -1.152 1.00 94.88 72 ALA A C 1
ATOM 561 O O . ALA A 1 72 ? 6.609 -0.434 -2.30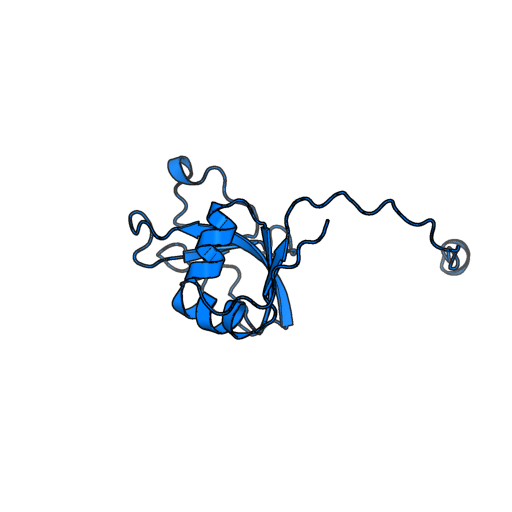1 1.00 94.88 72 ALA A O 1
ATOM 562 N N . ASN A 1 73 ? 7.719 -0.343 -0.340 1.00 93.31 73 ASN A N 1
ATOM 563 C CA . ASN A 1 73 ? 8.685 0.670 -0.752 1.00 93.31 73 ASN A CA 1
ATOM 564 C C . ASN A 1 73 ? 9.937 0.009 -1.354 1.00 93.31 73 ASN A C 1
ATOM 566 O O . ASN A 1 73 ? 10.351 -1.067 -0.927 1.00 93.31 73 ASN A O 1
ATOM 570 N N . SER A 1 74 ? 10.587 0.670 -2.312 1.00 93.19 74 SER A N 1
ATOM 571 C CA . SER A 1 74 ? 11.771 0.165 -3.013 1.00 93.19 74 SER A CA 1
ATOM 572 C C . SER A 1 74 ? 13.098 0.557 -2.345 1.00 93.19 74 SER A C 1
ATOM 574 O O . SER A 1 74 ? 14.128 0.633 -3.014 1.00 93.19 74 SER A O 1
ATOM 576 N N . TRP A 1 75 ? 13.094 0.852 -1.040 1.00 94.12 75 TRP A N 1
ATOM 577 C CA . TRP A 1 75 ? 14.278 1.282 -0.270 1.00 94.12 75 TRP A CA 1
ATOM 578 C C . TRP A 1 75 ? 14.833 0.195 0.665 1.00 94.12 75 TRP A C 1
ATOM 580 O O . TRP A 1 75 ? 15.591 0.488 1.589 1.00 94.12 75 TRP A O 1
ATOM 590 N N . GLY A 1 76 ? 14.462 -1.068 0.439 1.00 90.50 76 GLY A N 1
ATOM 591 C CA . GLY A 1 76 ? 14.915 -2.195 1.254 1.00 90.50 76 GLY A CA 1
ATOM 592 C C . GLY A 1 76 ? 14.444 -2.085 2.714 1.00 90.50 76 GLY A C 1
ATOM 593 O O . GLY A 1 76 ? 13.320 -1.639 2.952 1.00 90.50 76 GLY A O 1
ATOM 594 N N . PRO A 1 77 ? 15.272 -2.455 3.711 1.00 92.25 77 PRO A N 1
ATOM 595 C CA . PRO A 1 77 ? 14.902 -2.462 5.131 1.00 92.25 77 PRO A CA 1
ATOM 596 C C . PRO A 1 77 ? 14.908 -1.053 5.756 1.00 92.25 77 PRO A C 1
ATOM 598 O O . PRO A 1 77 ? 15.402 -0.848 6.862 1.00 92.25 77 PRO A O 1
ATOM 601 N N . TRP A 1 78 ? 14.399 -0.056 5.031 1.00 92.62 78 TRP A N 1
ATOM 602 C CA . TRP A 1 78 ? 14.293 1.319 5.511 1.00 92.62 78 TRP A CA 1
ATOM 603 C C . TRP A 1 78 ? 13.202 1.471 6.578 1.00 92.62 78 TRP A C 1
ATOM 605 O O . TRP A 1 78 ? 13.414 2.157 7.580 1.00 92.62 78 TRP A O 1
ATOM 615 N N . ASN A 1 79 ? 12.041 0.840 6.368 1.00 92.94 79 ASN A N 1
ATOM 616 C CA . ASN A 1 79 ? 10.972 0.828 7.361 1.00 92.94 79 ASN A CA 1
ATOM 617 C C . ASN A 1 79 ? 11.233 -0.256 8.411 1.00 92.94 79 ASN A C 1
ATOM 619 O O . ASN A 1 79 ? 11.757 -1.321 8.088 1.00 92.94 79 ASN A O 1
ATOM 623 N N . VAL A 1 80 ? 10.838 0.004 9.654 1.00 92.31 80 VAL A N 1
ATOM 624 C CA . VAL A 1 80 ? 10.886 -0.987 10.735 1.00 92.31 80 VAL A CA 1
ATOM 625 C C . VAL A 1 80 ? 9.613 -1.831 10.709 1.00 92.31 80 VAL A C 1
ATOM 627 O O . VAL A 1 80 ? 8.536 -1.318 10.400 1.00 92.31 80 VAL A O 1
ATOM 630 N N . GLN A 1 81 ? 9.735 -3.114 11.057 1.00 93.88 81 GLN A N 1
ATOM 631 C CA . GLN A 1 81 ? 8.585 -4.006 11.183 1.00 93.88 81 GLN A CA 1
ATOM 632 C C . GLN A 1 81 ? 7.537 -3.396 12.133 1.00 93.88 81 GLN A C 1
ATOM 634 O O . GLN A 1 81 ? 7.898 -2.950 13.229 1.00 93.88 81 GLN A O 1
ATOM 639 N N . PRO A 1 82 ? 6.251 -3.354 11.743 1.00 94.62 82 PRO A N 1
ATOM 640 C CA . PRO A 1 82 ? 5.202 -2.839 12.611 1.00 94.62 82 PRO A CA 1
ATOM 641 C C . PRO A 1 82 ? 5.058 -3.699 13.872 1.00 94.62 82 PRO A C 1
ATOM 643 O O . PRO A 1 82 ? 5.194 -4.920 13.826 1.00 94.62 82 PRO A O 1
ATOM 646 N N . SER A 1 83 ? 4.731 -3.066 15.001 1.00 91.25 83 SER A N 1
ATOM 647 C CA . SER A 1 83 ? 4.486 -3.765 16.272 1.00 91.25 83 SER A CA 1
ATOM 648 C C . SER A 1 83 ? 3.275 -4.698 16.224 1.00 91.25 83 SER A C 1
ATOM 650 O O . SER A 1 83 ? 3.195 -5.632 17.017 1.00 91.25 83 SER A O 1
ATOM 652 N N . VAL A 1 84 ? 2.339 -4.442 15.307 1.00 95.62 84 VAL A N 1
ATOM 653 C CA . VAL A 1 84 ? 1.168 -5.281 15.045 1.00 95.62 84 VAL A CA 1
ATOM 654 C C . VAL A 1 84 ? 1.290 -5.852 13.636 1.00 95.62 84 VAL A C 1
ATOM 656 O O . VAL A 1 84 ? 1.086 -5.145 12.646 1.00 95.62 84 VAL A O 1
ATOM 659 N N . TRP A 1 85 ? 1.637 -7.137 13.562 1.00 96.00 85 TRP A N 1
ATOM 660 C CA . TRP A 1 85 ? 1.663 -7.930 12.335 1.00 96.00 85 TRP A CA 1
ATOM 661 C C . TRP A 1 85 ? 1.286 -9.392 12.645 1.00 96.00 85 TRP A C 1
ATOM 663 O O . TRP A 1 85 ? 2.104 -10.120 13.215 1.00 96.00 85 TRP A O 1
ATOM 673 N N . PRO A 1 86 ? 0.066 -9.842 12.314 1.00 94.44 86 PRO A N 1
ATOM 674 C CA . PRO A 1 86 ? -0.383 -11.214 12.542 1.00 94.44 86 PRO A CA 1
ATOM 675 C C . PRO A 1 86 ? 0.218 -12.162 11.493 1.00 94.44 86 PRO A C 1
ATOM 677 O O . PRO A 1 86 ? -0.329 -12.368 10.407 1.00 94.44 86 PRO A O 1
ATOM 680 N N . VAL A 1 87 ? 1.382 -12.735 11.819 1.00 94.94 87 VAL A N 1
ATOM 681 C CA . VAL A 1 87 ? 2.122 -13.665 10.943 1.00 94.94 87 VAL A CA 1
ATOM 682 C C . VAL A 1 87 ? 1.287 -14.894 10.573 1.00 94.94 87 VAL A C 1
ATOM 684 O O . VAL A 1 87 ? 1.389 -15.401 9.460 1.00 94.94 87 VAL A O 1
ATOM 687 N N . ASP A 1 88 ? 0.432 -15.355 11.482 1.00 94.06 88 ASP A N 1
ATOM 688 C CA . ASP A 1 88 ? -0.490 -16.475 11.280 1.00 94.06 88 ASP A CA 1
ATOM 689 C C . ASP A 1 88 ? -1.536 -16.20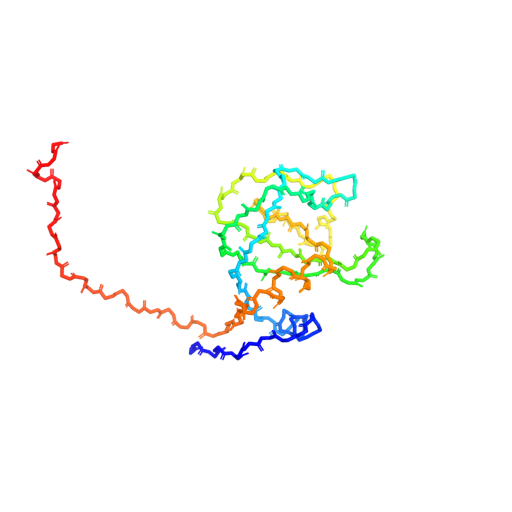9 10.188 1.00 94.06 88 ASP A C 1
ATOM 691 O O . ASP A 1 88 ? -2.057 -17.152 9.594 1.00 94.06 88 ASP A O 1
ATOM 695 N N . ARG A 1 89 ? -1.815 -14.933 9.900 1.00 92.25 89 ARG A N 1
ATOM 696 C CA . ARG A 1 89 ? -2.817 -14.508 8.922 1.00 92.25 89 ARG A CA 1
ATOM 697 C C . ARG A 1 89 ? -2.215 -13.995 7.620 1.00 92.25 89 ARG A C 1
ATOM 699 O O . ARG A 1 89 ? -2.689 -14.371 6.553 1.00 92.25 89 ARG A O 1
ATOM 706 N N . TYR A 1 90 ? -1.210 -13.124 7.695 1.00 92.38 90 TYR A N 1
ATOM 707 C CA . TYR A 1 90 ? -0.621 -12.484 6.508 1.00 92.38 90 TYR A CA 1
ATOM 708 C C . TYR A 1 90 ? 0.682 -13.143 6.042 1.00 92.38 90 TYR A C 1
ATOM 710 O O . TYR A 1 90 ? 1.215 -12.764 5.001 1.00 92.38 90 TYR A O 1
ATOM 718 N N . GLY A 1 91 ? 1.212 -14.107 6.799 1.00 94.56 91 GLY A N 1
ATOM 719 C CA . GLY A 1 91 ? 2.547 -14.653 6.579 1.00 94.56 91 GLY A CA 1
ATOM 720 C C . GLY A 1 91 ? 3.651 -13.724 7.085 1.00 94.56 91 GLY A C 1
ATOM 721 O O . GLY A 1 91 ? 3.426 -12.825 7.900 1.00 94.56 91 GLY A O 1
ATOM 722 N N . GLU A 1 92 ? 4.879 -13.957 6.628 1.00 95.56 92 GLU A N 1
ATOM 723 C CA . GLU A 1 92 ? 6.017 -13.113 6.996 1.00 95.56 92 GLU A CA 1
ATOM 724 C C . GLU A 1 92 ? 5.841 -11.684 6.475 1.00 95.56 92 GLU A C 1
ATOM 726 O O . GLU A 1 92 ? 5.360 -11.454 5.365 1.00 95.56 92 GLU A O 1
ATOM 731 N N . TRP A 1 93 ? 6.247 -10.708 7.286 1.00 95.25 93 TRP A N 1
ATOM 732 C CA . TRP A 1 93 ? 6.164 -9.304 6.904 1.00 95.25 93 TRP A CA 1
ATOM 733 C C . TRP A 1 93 ? 7.084 -9.006 5.710 1.00 95.25 93 TRP A C 1
ATOM 735 O O . TRP A 1 93 ? 8.294 -9.238 5.809 1.00 95.25 93 TRP A O 1
ATOM 745 N N . PRO A 1 94 ? 6.564 -8.438 4.602 1.00 94.25 94 PRO A N 1
ATOM 746 C CA . PRO A 1 94 ? 7.407 -8.000 3.500 1.00 94.25 94 PRO A CA 1
ATOM 747 C C . PRO A 1 94 ? 8.308 -6.854 3.965 1.00 94.25 94 PRO A C 1
ATOM 749 O O . PRO A 1 94 ? 7.836 -5.754 4.264 1.00 94.25 94 PRO A O 1
ATOM 752 N N . VAL A 1 95 ? 9.611 -7.111 4.046 1.00 94.75 95 VAL A N 1
ATOM 753 C CA . VAL A 1 95 ? 10.583 -6.169 4.612 1.00 94.75 95 VAL A CA 1
ATOM 754 C C . VAL A 1 95 ? 10.515 -4.813 3.910 1.00 94.75 95 VAL A C 1
ATOM 756 O O . VAL A 1 95 ? 10.560 -4.726 2.685 1.00 94.75 95 VAL A O 1
ATOM 759 N N . GLY A 1 96 ? 10.424 -3.744 4.703 1.00 93.00 96 GLY A N 1
ATOM 760 C CA . GLY A 1 96 ? 10.358 -2.368 4.206 1.00 93.00 96 GLY A CA 1
ATOM 761 C C . GLY A 1 96 ? 8.955 -1.888 3.828 1.00 93.00 96 GLY A C 1
ATOM 762 O O . GLY A 1 96 ? 8.789 -0.704 3.525 1.00 93.00 96 GLY A O 1
ATOM 763 N N . SER A 1 97 ? 7.945 -2.763 3.875 1.00 96.25 97 SER A N 1
ATOM 764 C CA . SER A 1 97 ? 6.550 -2.393 3.617 1.00 96.25 97 SER A CA 1
ATOM 765 C C . SER A 1 97 ? 5.890 -1.697 4.809 1.00 96.25 97 SER A C 1
ATOM 767 O O . SER A 1 97 ? 6.383 -1.747 5.940 1.00 96.25 97 SER A O 1
ATOM 769 N N . PHE A 1 98 ? 4.769 -1.022 4.570 1.00 97.06 98 PHE A N 1
ATOM 770 C CA . PHE A 1 98 ? 4.007 -0.341 5.611 1.00 97.06 98 PHE A CA 1
ATOM 771 C C . PHE A 1 98 ? 2.513 -0.265 5.285 1.00 97.06 98 PHE A C 1
ATOM 773 O O . PHE A 1 98 ? 2.118 -0.235 4.120 1.00 97.06 98 PHE A O 1
ATOM 780 N N . TRP A 1 99 ? 1.684 -0.202 6.328 1.00 97.31 99 TRP A N 1
ATOM 781 C CA . TRP A 1 99 ? 0.235 -0.046 6.205 1.00 97.31 99 TRP A CA 1
ATOM 782 C C . TRP A 1 99 ? -0.176 1.417 6.046 1.00 97.31 99 TRP A C 1
ATOM 784 O O . TRP A 1 99 ? 0.292 2.280 6.787 1.00 97.31 99 TRP A O 1
ATOM 794 N N . VAL A 1 100 ? -1.112 1.687 5.142 1.00 97.00 100 VAL A N 1
ATOM 795 C CA . VAL A 1 100 ? -1.735 3.001 4.936 1.00 97.00 100 VAL A CA 1
ATOM 796 C C . VAL A 1 100 ? -3.238 2.878 5.164 1.00 97.00 100 VAL A C 1
ATOM 798 O O . VAL A 1 100 ? -3.872 2.001 4.586 1.00 97.00 100 VAL A O 1
ATOM 801 N N . ARG A 1 101 ? -3.825 3.758 5.985 1.00 97.06 101 ARG A N 1
ATOM 802 C CA . ARG A 1 101 ? -5.285 3.789 6.196 1.00 97.06 101 ARG A CA 1
ATOM 803 C C . ARG A 1 101 ? -6.010 4.123 4.895 1.00 97.06 101 ARG A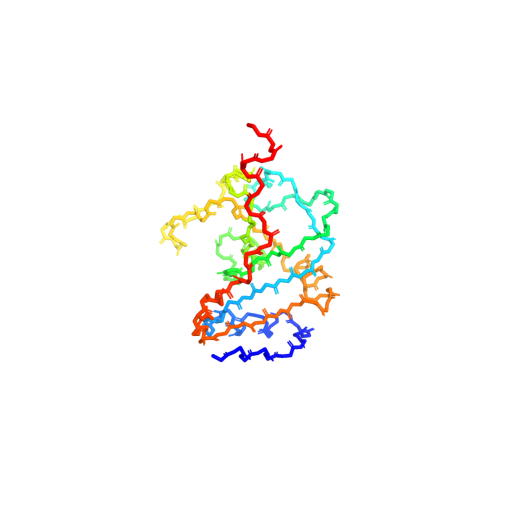 C 1
ATOM 805 O O . ARG A 1 101 ? -5.536 4.968 4.136 1.00 97.06 101 ARG A O 1
ATOM 812 N N . GLU A 1 102 ? -7.175 3.520 4.682 1.00 96.44 102 GLU A N 1
ATOM 813 C CA . GLU A 1 102 ? -7.998 3.708 3.482 1.00 96.44 102 GLU A CA 1
ATOM 814 C C . GLU A 1 102 ? -8.236 5.182 3.131 1.00 96.44 102 GLU A C 1
ATOM 816 O O . GLU A 1 102 ? -8.059 5.559 1.978 1.00 96.44 102 GLU A O 1
ATOM 821 N N . GLU A 1 103 ? -8.545 6.037 4.111 1.00 95.62 103 GLU A N 1
ATOM 822 C CA . GLU A 1 103 ? -8.746 7.478 3.887 1.00 95.62 103 GLU A CA 1
ATOM 823 C C . GLU A 1 103 ? -7.525 8.135 3.216 1.00 95.62 103 GLU A C 1
ATOM 825 O O . GLU A 1 103 ? -7.644 8.877 2.237 1.00 95.62 103 GLU A O 1
ATOM 830 N N . LEU A 1 104 ? -6.324 7.837 3.721 1.00 96.00 104 LEU A N 1
ATOM 831 C CA . LEU A 1 104 ? -5.076 8.375 3.183 1.00 96.00 104 LEU A CA 1
ATOM 832 C C . LEU A 1 104 ? -4.744 7.740 1.834 1.00 96.00 104 LEU A C 1
ATOM 834 O O . LEU A 1 104 ? -4.285 8.434 0.926 1.00 96.00 104 LEU A O 1
ATOM 838 N N . TYR A 1 105 ? -5.002 6.443 1.686 1.00 96.31 105 TYR A N 1
ATOM 839 C CA . TYR A 1 105 ? -4.797 5.734 0.433 1.00 96.31 105 TYR A CA 1
ATOM 840 C C . TYR A 1 105 ? -5.679 6.314 -0.684 1.00 96.31 105 TYR A C 1
ATOM 842 O O . TYR A 1 105 ? -5.178 6.707 -1.739 1.00 96.31 105 TYR A O 1
ATOM 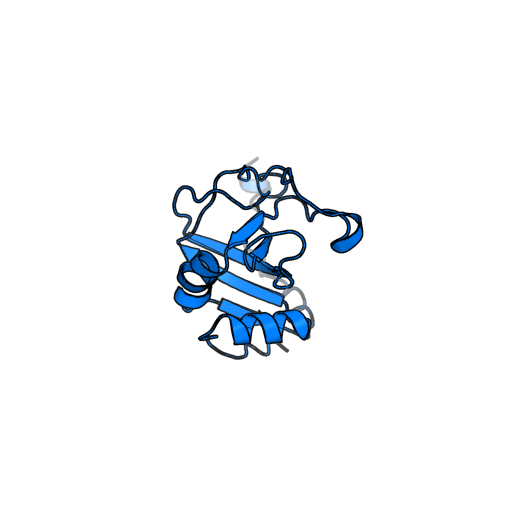850 N N . ALA A 1 106 ? -6.974 6.490 -0.418 1.00 94.88 106 ALA A N 1
ATOM 851 C CA . ALA A 1 106 ? -7.929 7.118 -1.325 1.00 94.88 106 ALA A CA 1
ATOM 852 C C . ALA A 1 106 ? -7.467 8.517 -1.746 1.00 94.88 106 ALA A C 1
ATOM 854 O O . ALA A 1 106 ? -7.446 8.851 -2.929 1.00 94.88 106 ALA A O 1
ATOM 855 N N . LYS A 1 107 ? -7.049 9.333 -0.774 1.00 94.19 107 LYS A N 1
ATOM 856 C CA . LYS A 1 107 ? -6.649 10.721 -1.009 1.00 94.19 107 LYS A CA 1
ATOM 857 C C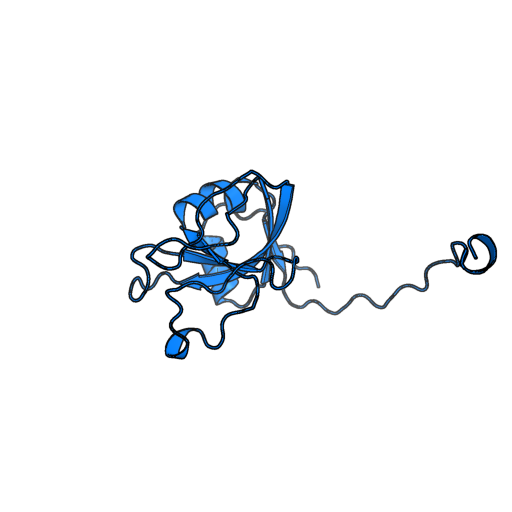 . LYS A 1 107 ? -5.359 10.849 -1.814 1.00 94.19 107 LYS A C 1
ATOM 859 O O . LYS A 1 107 ? -5.281 11.704 -2.693 1.00 94.19 107 LYS A O 1
ATOM 864 N N . TYR A 1 108 ? -4.336 10.062 -1.484 1.00 95.06 108 TYR A N 1
ATOM 865 C CA . TYR A 1 108 ? -2.986 10.281 -2.006 1.00 95.06 108 TYR A CA 1
ATOM 866 C C . TYR A 1 108 ? -2.558 9.303 -3.097 1.00 95.06 108 TYR A C 1
ATOM 868 O O . TYR A 1 108 ? -1.738 9.694 -3.920 1.00 95.06 108 TYR A O 1
ATOM 876 N N . PHE A 1 109 ? -3.070 8.072 -3.106 1.00 94.44 109 PHE A N 1
ATOM 877 C CA . PHE A 1 109 ? -2.685 7.037 -4.072 1.00 94.44 109 PHE A CA 1
ATOM 878 C C . PHE A 1 109 ? -3.699 6.993 -5.213 1.00 94.44 109 PHE A C 1
ATOM 880 O O . PHE A 1 109 ? -3.345 7.236 -6.361 1.00 94.44 109 PHE A O 1
ATOM 887 N N . VAL A 1 110 ? -4.983 6.798 -4.899 1.00 92.94 110 VAL A N 1
ATOM 888 C CA . VAL A 1 110 ? -6.051 6.856 -5.916 1.00 92.94 110 VAL A CA 1
ATOM 889 C C . VAL A 1 110 ? -6.222 8.293 -6.422 1.00 92.94 110 VAL A C 1
ATOM 891 O O . VAL A 1 110 ? -6.229 8.551 -7.626 1.00 92.94 110 VAL A O 1
ATOM 894 N N . GLY A 1 111 ? -6.264 9.260 -5.501 1.00 91.00 111 GLY A N 1
ATOM 895 C CA . GLY A 1 111 ? -6.405 10.683 -5.810 1.00 91.00 111 GLY A CA 1
ATOM 896 C C . GLY A 1 111 ? -5.207 11.325 -6.520 1.00 91.00 111 GLY A C 1
ATOM 897 O O . GLY A 1 111 ? -5.336 12.453 -6.994 1.00 91.00 111 GLY A O 1
ATOM 898 N N . SER A 1 112 ? -4.054 10.647 -6.644 1.00 90.19 112 SER A N 1
ATOM 899 C CA . SER A 1 112 ? -2.949 11.162 -7.474 1.00 90.19 112 SER A CA 1
ATOM 900 C C . SER A 1 112 ? -3.235 11.064 -8.967 1.00 90.19 112 SER A C 1
ATOM 902 O O . SER A 1 112 ? -2.541 11.695 -9.764 1.00 90.19 112 SER A O 1
ATOM 904 N N . HIS A 1 113 ? -4.232 10.262 -9.347 1.00 87.19 113 HIS A N 1
ATOM 905 C CA . HIS A 1 113 ? -4.532 9.916 -10.728 1.00 87.19 113 HIS A CA 1
ATOM 906 C C . HIS A 1 113 ? -3.360 9.268 -11.483 1.00 87.19 113 HIS A C 1
ATOM 908 O O . HIS A 1 113 ? -3.273 9.343 -12.707 1.00 87.19 113 HIS A O 1
ATOM 914 N N . SER A 1 114 ? -2.452 8.628 -10.747 1.00 89.69 114 SER A N 1
ATOM 915 C CA . SER A 1 114 ? -1.263 7.974 -11.290 1.00 89.69 114 SER A CA 1
ATOM 916 C C . SER A 1 114 ? -1.088 6.580 -10.692 1.00 89.69 114 SER A C 1
ATOM 918 O O . SER A 1 114 ? 0.035 6.193 -10.377 1.00 89.69 114 SER A O 1
ATOM 920 N N . ILE A 1 115 ? -2.194 5.851 -10.511 1.00 90.44 115 ILE A N 1
ATOM 921 C CA . ILE A 1 115 ? -2.220 4.449 -10.089 1.00 90.44 115 ILE A CA 1
ATOM 922 C C . ILE A 1 115 ? -2.503 3.549 -11.293 1.00 90.44 115 ILE A C 1
ATOM 924 O O . ILE A 1 115 ? -3.424 3.815 -12.066 1.00 90.44 115 ILE A O 1
ATOM 928 N N . PHE A 1 116 ? -1.708 2.495 -11.449 1.00 89.56 116 PHE A N 1
ATOM 929 C CA . PHE A 1 116 ? -1.789 1.573 -12.574 1.00 89.56 116 PHE A CA 1
ATOM 930 C C . PHE A 1 116 ? -1.754 0.133 -12.077 1.00 89.56 116 PHE A C 1
ATOM 932 O O . PHE A 1 116 ? -0.835 -0.259 -11.354 1.00 89.56 116 PHE A O 1
ATOM 939 N N . ALA A 1 117 ? -2.728 -0.662 -12.512 1.00 88.06 117 ALA A N 1
ATOM 940 C CA . ALA A 1 117 ? -2.699 -2.107 -12.373 1.00 88.06 117 ALA A CA 1
ATOM 941 C C . ALA A 1 117 ? -1.995 -2.764 -13.566 1.00 88.06 117 ALA A C 1
ATOM 943 O O . ALA A 1 117 ? -2.145 -2.342 -14.716 1.00 88.06 117 ALA A O 1
ATOM 944 N N . TYR A 1 118 ? -1.246 -3.826 -13.293 1.00 80.56 118 TYR A N 1
ATOM 945 C CA . TYR A 1 118 ? -0.636 -4.671 -14.308 1.00 80.56 118 TYR A CA 1
ATOM 946 C C . TYR A 1 118 ? -0.823 -6.151 -13.965 1.00 80.56 118 TYR A C 1
ATOM 948 O O . TYR A 1 118 ? -0.755 -6.574 -12.811 1.00 80.56 118 TYR A O 1
ATOM 956 N N . CYS A 1 119 ? -1.050 -6.952 -15.003 1.00 76.81 119 CYS A N 1
ATOM 957 C CA . CYS A 1 119 ? -1.118 -8.409 -14.947 1.00 76.81 119 CYS A CA 1
ATOM 958 C C . CYS A 1 119 ? -0.376 -9.011 -16.147 1.00 76.81 119 CYS A C 1
ATOM 960 O O . CYS A 1 119 ? -0.020 -8.296 -17.087 1.00 76.81 119 CYS A O 1
ATOM 962 N N . ASP A 1 120 ? -0.119 -10.324 -16.103 1.00 71.94 120 ASP A N 1
ATOM 963 C CA . ASP A 1 120 ? 0.479 -11.095 -17.206 1.00 71.94 120 ASP A CA 1
ATOM 964 C C . ASP A 1 120 ? 1.725 -10.417 -17.821 1.00 71.94 120 ASP A C 1
ATOM 966 O O . ASP A 1 120 ? 1.873 -10.242 -19.041 1.00 71.94 120 ASP A O 1
ATOM 970 N N . VAL A 1 121 ? 2.642 -9.970 -16.956 1.00 64.31 121 VAL A N 1
ATOM 971 C CA . VAL A 1 121 ? 3.901 -9.358 -17.390 1.00 64.31 121 VAL A CA 1
ATOM 972 C C . VAL A 1 121 ? 4.812 -10.450 -17.947 1.00 64.31 121 VAL A C 1
ATOM 974 O O . VAL A 1 121 ? 5.630 -11.041 -17.249 1.00 64.31 121 VAL A O 1
ATOM 977 N N . LYS A 1 122 ? 4.700 -10.706 -19.251 1.00 69.31 122 LYS A N 1
ATOM 978 C CA . LYS A 1 122 ? 5.766 -11.361 -20.013 1.00 69.31 122 LYS A CA 1
ATOM 979 C C . LYS A 1 122 ? 6.934 -10.386 -20.076 1.00 69.31 122 LYS A C 1
ATOM 981 O O . LYS A 1 122 ? 6.804 -9.336 -20.705 1.00 69.31 122 LYS A O 1
ATOM 986 N N . GLY A 1 123 ? 8.020 -10.714 -19.376 1.00 60.47 123 GLY A N 1
ATOM 987 C CA . GLY A 1 123 ? 9.211 -9.873 -19.282 1.00 60.47 123 GLY A CA 1
ATOM 988 C C . GLY A 1 123 ? 9.650 -9.340 -20.646 1.00 60.47 123 GLY A C 1
ATOM 989 O O . GLY A 1 123 ? 9.509 -10.007 -21.673 1.00 60.4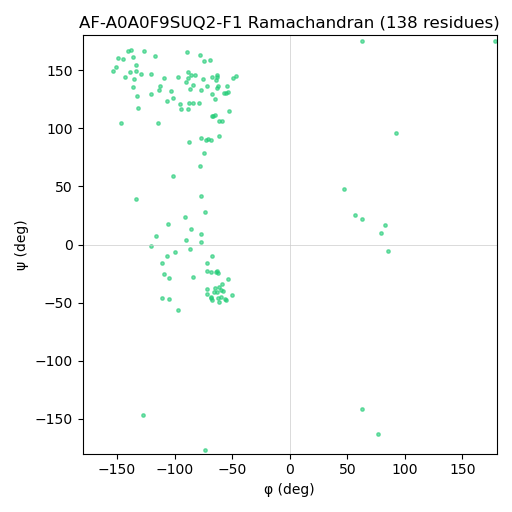7 123 GLY A O 1
ATOM 990 N N . VAL A 1 124 ? 10.168 -8.115 -20.663 1.00 62.28 124 VAL A N 1
ATOM 991 C CA . VAL A 1 124 ? 10.713 -7.535 -21.890 1.00 62.28 124 VAL A CA 1
ATOM 992 C C . VAL A 1 124 ? 12.104 -8.137 -22.090 1.00 62.28 124 VAL A C 1
ATOM 994 O O . VAL A 1 124 ? 12.936 -8.001 -21.191 1.00 62.28 124 VAL A O 1
ATOM 997 N N . PRO A 1 125 ? 12.392 -8.808 -23.222 1.00 69.69 125 PRO A N 1
ATOM 998 C CA . PRO A 1 125 ? 13.740 -9.289 -23.482 1.00 69.69 125 PRO A CA 1
ATOM 999 C C . PRO A 1 125 ? 14.695 -8.099 -23.435 1.00 69.69 125 PRO A C 1
ATOM 1001 O O . PRO A 1 125 ? 14.431 -7.060 -24.049 1.00 69.69 125 PRO A O 1
ATOM 1004 N N . GLN A 1 126 ? 15.787 -8.247 -22.682 1.00 71.56 126 GLN A N 1
ATOM 1005 C CA . GLN A 1 126 ? 16.806 -7.214 -22.569 1.00 71.56 126 GLN A CA 1
ATOM 1006 C C . GLN A 1 126 ? 17.249 -6.818 -23.978 1.00 71.56 126 GLN A C 1
ATOM 1008 O O . GLN A 1 126 ? 17.810 -7.623 -24.725 1.00 71.56 126 GLN A O 1
ATOM 1013 N N . LYS A 1 127 ? 16.980 -5.569 -24.363 1.00 74.25 127 LYS A N 1
ATOM 1014 C CA . LYS A 1 127 ? 17.551 -5.032 -25.593 1.00 74.25 127 LYS A CA 1
ATOM 1015 C C . LYS A 1 127 ? 19.052 -4.921 -25.368 1.00 74.25 127 LYS A C 1
ATOM 1017 O O . LY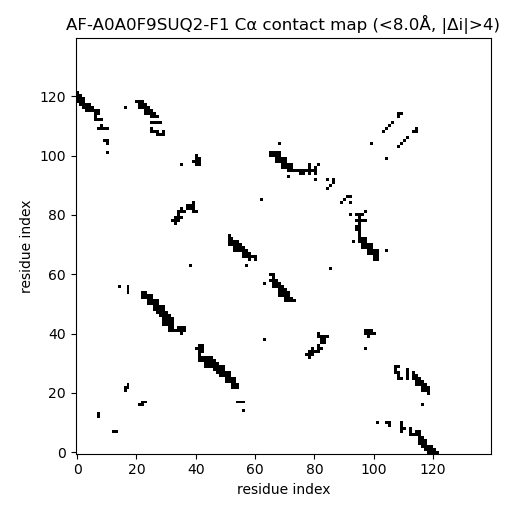S A 1 127 ? 19.476 -4.344 -24.367 1.00 74.25 127 LYS A O 1
ATOM 1022 N N . LYS A 1 128 ? 19.852 -5.453 -26.297 1.00 75.25 128 LYS A N 1
ATOM 1023 C C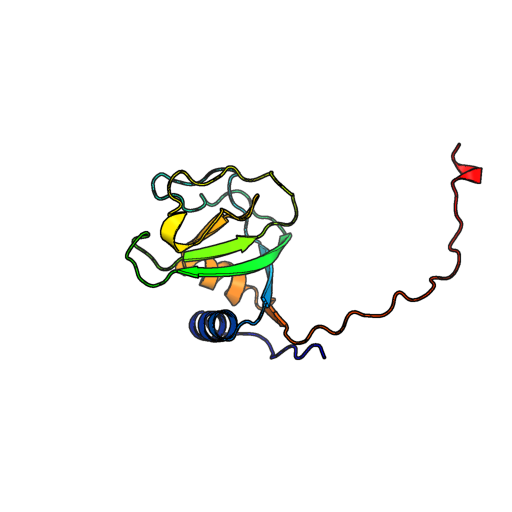A . LYS A 1 128 ? 21.260 -5.061 -26.386 1.00 75.25 128 LYS A CA 1
ATOM 1024 C C . LYS A 1 128 ? 21.268 -3.556 -26.617 1.00 75.25 128 LYS A C 1
ATOM 1026 O O . LYS A 1 128 ? 20.853 -3.089 -27.677 1.00 75.25 128 LYS A O 1
ATOM 1031 N N . LEU A 1 129 ? 21.635 -2.815 -25.582 1.00 74.25 129 LEU A N 1
ATOM 1032 C CA . LEU A 1 129 ? 21.877 -1.392 -25.704 1.00 74.25 129 LEU A CA 1
ATOM 1033 C C . LEU A 1 129 ? 23.136 -1.222 -26.568 1.00 74.25 129 LEU A C 1
ATOM 1035 O O . LEU A 1 129 ? 24.036 -2.065 -26.482 1.00 74.25 129 LEU A O 1
ATOM 1039 N N . PRO A 1 130 ? 23.203 -0.188 -27.423 1.00 75.94 130 PRO A N 1
ATOM 1040 C CA . PRO A 1 130 ? 24.473 0.248 -27.980 1.00 75.94 130 PRO A CA 1
ATOM 1041 C C . PRO A 1 130 ? 25.492 0.403 -26.849 1.00 75.94 130 PRO A C 1
ATOM 1043 O O . PRO A 1 130 ? 25.130 0.817 -25.747 1.00 75.94 130 PRO A O 1
ATOM 1046 N N . ASP A 1 131 ? 26.748 0.058 -27.111 1.00 72.94 131 ASP A N 1
ATOM 1047 C CA . ASP A 1 131 ? 27.831 0.417 -26.202 1.00 72.94 131 ASP A CA 1
ATOM 1048 C C . ASP A 1 131 ? 27.886 1.950 -26.125 1.00 72.94 131 ASP A C 1
ATOM 1050 O O . ASP A 1 131 ? 28.254 2.621 -27.091 1.00 72.94 131 ASP A O 1
ATOM 1054 N N . TYR A 1 132 ? 27.423 2.506 -25.004 1.00 71.06 132 TYR A N 1
ATOM 1055 C CA . TYR A 1 132 ? 27.428 3.947 -24.739 1.00 71.06 132 TYR A CA 1
ATOM 1056 C C . TYR A 1 132 ? 28.759 4.418 -24.135 1.00 71.06 132 TYR A C 1
ATOM 1058 O O . TYR A 1 132 ? 28.847 5.546 -23.650 1.00 71.06 132 TYR A O 1
ATOM 1066 N N . GLY A 1 133 ? 29.790 3.574 -24.188 1.00 64.25 133 GLY A N 1
ATOM 1067 C CA . GLY A 1 133 ? 31.088 3.815 -23.593 1.00 64.25 133 GLY A CA 1
ATOM 1068 C C . GLY A 1 133 ? 31.132 3.236 -22.191 1.00 64.25 133 GLY A C 1
ATOM 1069 O O . GLY A 1 133 ? 30.743 3.883 -21.219 1.00 64.25 133 GLY A O 1
ATOM 1070 N N . ASP A 1 134 ? 31.656 2.022 -22.080 1.00 59.16 134 ASP A N 1
ATOM 1071 C CA . ASP A 1 134 ? 32.248 1.553 -20.835 1.00 59.16 134 ASP A CA 1
ATOM 1072 C C . ASP A 1 134 ? 33.448 2.461 -20.483 1.00 59.16 134 ASP A C 1
ATOM 1074 O O . ASP A 1 134 ? 34.565 2.305 -20.981 1.00 59.16 134 ASP A O 1
ATOM 1078 N N . LEU A 1 135 ? 33.192 3.492 -19.670 1.00 61.88 135 LEU A N 1
ATOM 1079 C CA . LEU A 1 135 ? 34.195 4.455 -19.201 1.00 61.88 135 LEU A CA 1
ATOM 1080 C C . LEU A 1 135 ? 35.082 3.886 -18.084 1.00 61.88 135 LEU A C 1
ATOM 1082 O O . LEU A 1 135 ? 35.872 4.639 -17.511 1.00 61.88 135 LEU A O 1
ATOM 1086 N N . THR A 1 136 ? 35.005 2.588 -17.772 1.00 60.78 136 THR A N 1
ATOM 1087 C CA . THR A 1 136 ? 35.941 1.945 -16.829 1.00 60.78 136 THR A CA 1
ATOM 1088 C C . THR A 1 136 ? 37.402 2.183 -17.216 1.00 60.78 136 THR A C 1
ATOM 1090 O O . THR A 1 136 ? 38.244 2.340 -16.341 1.00 60.78 136 THR A O 1
ATOM 1093 N N . ASN A 1 137 ? 37.700 2.347 -18.508 1.00 56.88 137 ASN A N 1
ATOM 1094 C CA . ASN A 1 137 ? 39.046 2.682 -18.989 1.00 56.88 137 ASN A CA 1
ATOM 1095 C C . ASN A 1 137 ? 39.363 4.194 -19.025 1.00 56.88 137 ASN A C 1
ATOM 1097 O O . ASN A 1 137 ? 40.480 4.570 -19.371 1.00 56.88 137 ASN A O 1
ATOM 1101 N N . VAL A 1 138 ? 38.400 5.067 -18.708 1.00 56.97 138 VAL A N 1
ATOM 1102 C CA . VAL A 1 138 ? 38.554 6.538 -18.722 1.00 56.97 138 VAL A CA 1
ATOM 1103 C C . VAL A 1 138 ? 38.561 7.126 -17.307 1.00 56.97 138 VAL A C 1
ATOM 1105 O O . VAL A 1 138 ? 39.137 8.193 -17.107 1.00 56.97 138 VAL A O 1
ATOM 1108 N N . LEU A 1 139 ? 37.954 6.452 -16.324 1.00 51.09 139 LEU A N 1
ATOM 1109 C CA . LEU A 1 139 ? 37.823 6.981 -14.961 1.00 51.09 139 LEU A CA 1
ATOM 1110 C C . LEU A 1 139 ? 38.726 6.344 -13.896 1.00 51.09 139 LEU A C 1
ATOM 1112 O O . LEU A 1 139 ? 3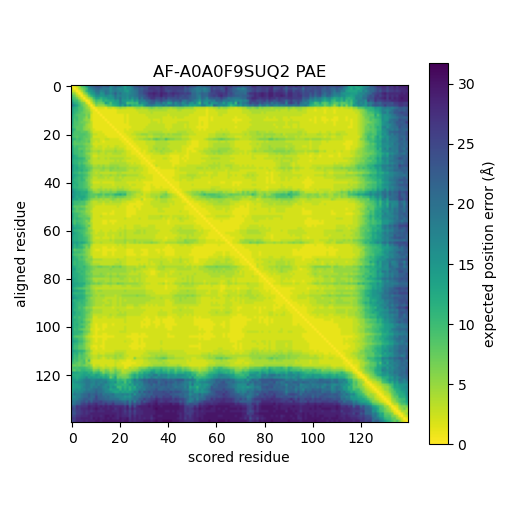8.856 6.964 -12.845 1.00 51.09 139 LEU A O 1
ATOM 1116 N N . GLY A 1 140 ? 39.425 5.239 -14.190 1.00 48.03 140 GLY A N 1
ATOM 1117 C CA . GLY A 1 140 ? 40.419 4.650 -13.277 1.00 48.03 140 GLY A CA 1
ATOM 1118 C C . GLY A 1 140 ? 39.825 3.901 -12.089 1.00 48.03 140 GLY A C 1
ATOM 1119 O O . GLY A 1 140 ? 38.977 4.468 -11.368 1.00 48.03 140 GLY A O 1
#

Nearest PDB structures (foldseek):
  3j15-assembly1_A  TM=3.205E-01  e=2.555E+00  Thermococcus kodakarensis
  8jx6-assembly1_A  TM=3.733E-01  e=8.078E+00  metagenome
  4e3e-assembly1_A  TM=2.134E-01  e=6.797E+00  Chloroflexus aurantiacus J-10-fl

InterPro domains:
  IPR038765 Papain-like cysteine peptidase superfamily [SSF54001] (9-77)

Foldseek 3Di:
DFPFVAQDQFPVVVQVCLVVVWKKKFFWQWDFALAADPLQATHTDHTDRDIWIFNDWDQPCPRPVAIKTKIADPPFQSHDGGPGDDCVPPNDDDHRIGIDGRVCCNCIGSVVSGMTIGDDDPDDPDPPDPCPDPCPVVPD